Protein AF-A0A354D422-F1 (afdb_monomer_lite)

Secondary structure (DSSP, 8-state):
----S--HHHHHHHHHHHHHHHHHHHHHHHHHHHHHTTHHHHS-SHHHHHHHHHHHHHHHHHHHHHHHHHHHHHHHHHHHHHHHHHHHHHHHHHHHHHH--

Radius of gyration: 23.72 Å; chains: 1; bounding box: 54×16×70 Å

Sequence (101 aa):
MAKIKVDTTALEKKLGTMNGKINEIKKSIDDIDKEMQKVEKYWKGDASKLFLLNYAKTDTSLGSMMDILTESKNEMQEICKKYNNCEASIGKMIEGMKMEG

Structure (mmCIF, N/CA/C/O backbone):
data_AF-A0A354D422-F1
#
_entry.id   AF-A0A354D422-F1
#
loop_
_atom_site.group_PDB
_atom_site.id
_atom_site.type_symbol
_atom_site.label_atom_id
_atom_site.label_alt_id
_atom_site.label_comp_id
_atom_site.label_asym_id
_atom_site.label_entity_id
_atom_site.label_seq_id
_atom_site.pdbx_PDB_ins_code
_atom_site.Cartn_x
_atom_site.Cartn_y
_atom_site.Cartn_z
_atom_site.occupancy
_atom_site.B_iso_or_equiv
_atom_site.auth_seq_id
_atom_site.auth_comp_id
_atom_site.auth_asym_id
_atom_site.auth_atom_id
_atom_site.pdbx_PDB_model_num
ATOM 1 N N . MET A 1 1 ? -25.691 6.929 28.109 1.00 51.19 1 MET A N 1
ATOM 2 C CA . MET A 1 1 ? -24.374 6.414 28.540 1.00 51.19 1 MET A CA 1
ATOM 3 C C . MET A 1 1 ? -23.319 7.285 27.900 1.00 51.19 1 MET A C 1
ATOM 5 O O . MET A 1 1 ? -23.384 7.476 26.691 1.00 51.19 1 MET A O 1
ATOM 9 N N . ALA A 1 2 ? -22.411 7.862 28.685 1.00 49.09 2 ALA A N 1
ATOM 10 C CA . ALA A 1 2 ? -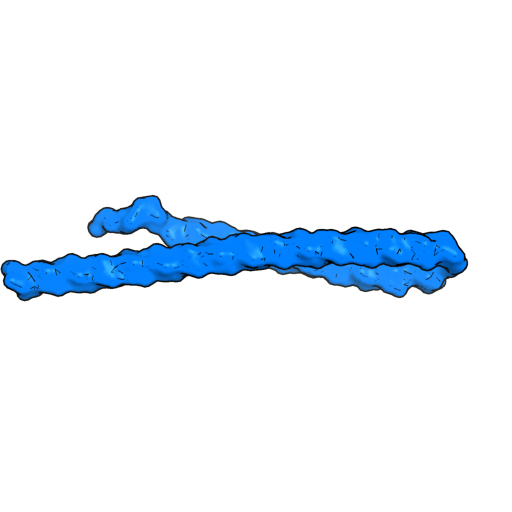21.241 8.511 28.113 1.00 49.09 2 ALA A CA 1
ATOM 11 C C . ALA A 1 2 ? -20.392 7.409 27.472 1.00 49.09 2 ALA A C 1
ATOM 13 O O . ALA A 1 2 ? -19.895 6.536 28.182 1.00 49.09 2 ALA A O 1
ATOM 14 N N . LYS A 1 3 ? -20.297 7.411 26.138 1.00 55.06 3 LYS A N 1
ATOM 15 C CA . LYS A 1 3 ? -19.257 6.655 25.440 1.00 55.06 3 LYS A CA 1
ATOM 16 C C . LYS A 1 3 ? -17.914 7.035 26.062 1.00 55.06 3 LYS A C 1
ATOM 18 O O . LYS A 1 3 ? -17.733 8.184 26.490 1.00 55.06 3 LYS A O 1
ATOM 23 N N . ILE A 1 4 ? -16.963 6.107 26.090 1.00 58.84 4 ILE A N 1
ATOM 24 C CA . ILE A 1 4 ? -15.564 6.519 26.222 1.00 58.84 4 ILE A CA 1
ATOM 25 C C . ILE A 1 4 ? -15.382 7.560 25.105 1.00 58.84 4 ILE A C 1
ATOM 27 O O . ILE A 1 4 ? -15.950 7.393 24.036 1.00 58.84 4 ILE A O 1
ATOM 31 N N . LYS A 1 5 ? -14.716 8.693 25.347 1.00 65.06 5 LYS A N 1
ATOM 32 C CA . LYS A 1 5 ? -14.744 9.914 24.497 1.00 65.06 5 LYS A CA 1
ATOM 33 C C . LYS A 1 5 ? -14.351 9.726 23.002 1.00 65.06 5 LYS A C 1
ATOM 35 O O . LYS A 1 5 ? -14.200 10.705 22.278 1.00 65.06 5 LYS A O 1
ATOM 40 N N . VAL A 1 6 ? -14.139 8.498 22.538 1.00 72.50 6 VAL A N 1
ATOM 41 C CA . VAL A 1 6 ? -13.749 8.097 21.192 1.00 72.50 6 VAL A CA 1
ATOM 42 C C . VAL A 1 6 ? -14.971 7.674 20.372 1.00 72.50 6 VAL A C 1
ATOM 44 O O . VAL A 1 6 ? -15.656 6.706 20.684 1.00 72.50 6 VAL A O 1
ATOM 47 N N . ASP A 1 7 ? -15.207 8.379 19.268 1.00 81.56 7 ASP A N 1
ATOM 48 C CA . ASP A 1 7 ? -16.171 7.977 18.243 1.00 81.56 7 ASP A CA 1
ATOM 49 C C . ASP A 1 7 ? -15.533 6.939 17.303 1.00 81.56 7 ASP A C 1
ATOM 51 O O . ASP A 1 7 ? -14.921 7.274 16.283 1.00 81.56 7 ASP A O 1
ATOM 55 N N . THR A 1 8 ? -15.636 5.662 17.675 1.00 82.56 8 THR A N 1
ATOM 56 C CA . THR A 1 8 ? -15.062 4.550 16.903 1.00 82.56 8 THR A CA 1
ATOM 57 C C . THR A 1 8 ? -15.693 4.403 15.520 1.00 82.56 8 THR A C 1
ATOM 59 O O . THR A 1 8 ? -14.987 4.064 14.576 1.00 82.56 8 THR A O 1
ATOM 62 N N . THR A 1 9 ? -16.963 4.779 15.338 1.00 85.56 9 THR A N 1
ATOM 63 C CA . THR A 1 9 ? -17.621 4.788 14.021 1.00 85.56 9 THR A CA 1
ATOM 64 C C . THR A 1 9 ? -16.960 5.786 13.065 1.00 85.56 9 THR A C 1
ATOM 66 O O . THR A 1 9 ? -16.701 5.471 11.899 1.00 85.56 9 THR A O 1
ATOM 69 N N . ALA A 1 10 ? -16.638 6.993 13.539 1.00 88.75 10 ALA A N 1
ATOM 70 C CA . ALA A 1 10 ? -15.926 7.978 12.725 1.00 88.75 10 ALA A CA 1
ATOM 71 C C . ALA A 1 10 ? -14.500 7.519 12.363 1.00 88.75 10 ALA A C 1
ATOM 73 O O . ALA A 1 10 ? -14.035 7.770 11.244 1.00 88.75 10 ALA A O 1
ATOM 74 N N . LEU A 1 11 ? -13.814 6.833 13.285 1.00 88.31 11 LEU A N 1
ATOM 75 C CA . LEU A 1 11 ? -12.490 6.257 13.038 1.00 88.31 11 LEU A CA 1
ATOM 76 C C . LEU A 1 11 ? -12.541 5.117 12.014 1.00 88.31 11 LEU A C 1
ATOM 78 O O . LEU A 1 11 ? -11.761 5.128 11.064 1.00 88.31 11 LEU A O 1
ATOM 82 N N . GLU A 1 12 ? -13.494 4.194 12.135 1.00 90.44 12 GLU A N 1
ATOM 83 C CA . GLU A 1 12 ? -13.702 3.099 11.178 1.00 90.44 12 GLU A CA 1
ATOM 84 C C . GLU A 1 12 ? -13.967 3.626 9.762 1.00 90.44 12 GLU A C 1
ATOM 86 O O . GLU A 1 12 ? -13.382 3.137 8.792 1.00 90.44 12 GLU A O 1
ATOM 91 N N . LYS A 1 13 ? -14.761 4.698 9.626 1.00 92.62 13 LYS A N 1
ATOM 92 C CA . LYS A 1 13 ? -14.974 5.361 8.329 1.00 92.62 13 LYS A CA 1
ATOM 93 C C . LYS A 1 13 ? -13.668 5.905 7.743 1.00 92.62 13 LYS A C 1
ATOM 95 O O . LYS A 1 13 ? -13.405 5.722 6.554 1.00 92.62 13 LYS A O 1
ATOM 100 N N . LYS A 1 14 ? -12.838 6.567 8.558 1.00 91.94 14 LYS A N 1
ATOM 101 C CA . LYS A 1 14 ? -11.526 7.077 8.122 1.00 91.94 14 LYS A CA 1
ATOM 102 C C . LYS A 1 14 ? -10.585 5.939 7.721 1.00 91.94 14 LYS A C 1
ATOM 104 O O . LYS A 1 14 ? -9.896 6.080 6.714 1.00 91.94 14 LYS A O 1
ATOM 109 N N . LEU A 1 15 ? -10.606 4.814 8.43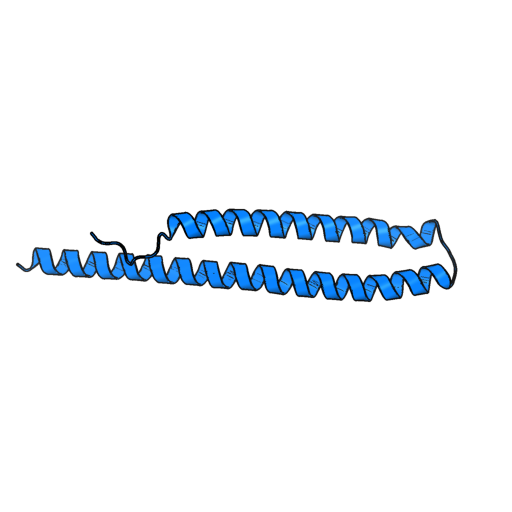8 1.00 93.94 15 LEU A N 1
ATOM 110 C CA . LEU A 1 15 ? -9.834 3.619 8.090 1.00 93.94 15 LEU A CA 1
ATOM 111 C C . LEU A 1 15 ? -10.259 3.029 6.747 1.00 93.94 15 LEU A C 1
ATOM 113 O O . LEU A 1 15 ? -9.399 2.673 5.944 1.00 93.94 15 LEU A O 1
ATOM 117 N N . GLY A 1 16 ? -11.564 2.992 6.466 1.00 94.62 16 GLY A N 1
ATOM 118 C CA . GLY A 1 16 ? -12.081 2.614 5.151 1.00 94.62 16 GLY A CA 1
ATOM 119 C C . GLY A 1 16 ? -11.521 3.502 4.036 1.00 94.62 16 GLY A C 1
ATOM 120 O O . GLY A 1 16 ? -11.004 2.996 3.039 1.00 94.62 16 GLY A O 1
ATOM 121 N N . THR A 1 17 ? -11.528 4.824 4.238 1.00 95.56 17 THR A N 1
ATOM 122 C CA . THR A 1 17 ? -10.932 5.780 3.291 1.00 95.56 17 THR A CA 1
ATOM 123 C C . THR A 1 17 ? -9.423 5.579 3.129 1.00 95.56 17 THR A C 1
ATOM 125 O O . THR A 1 17 ? -8.927 5.609 2.005 1.00 95.56 17 THR A O 1
ATOM 128 N N . MET A 1 18 ? -8.681 5.364 4.222 1.00 95.44 18 MET A N 1
ATOM 129 C CA . MET A 1 18 ? -7.240 5.074 4.166 1.00 95.44 18 MET A CA 1
ATOM 130 C C . MET A 1 18 ? -6.966 3.803 3.364 1.00 95.44 18 MET A C 1
ATOM 132 O O . MET A 1 18 ? -6.111 3.811 2.486 1.00 95.44 18 MET A O 1
ATOM 136 N N . ASN A 1 19 ? -7.732 2.739 3.608 1.00 96.44 19 ASN A N 1
ATOM 137 C CA . ASN A 1 19 ? -7.599 1.476 2.892 1.00 96.44 19 ASN A CA 1
ATOM 138 C C . ASN A 1 19 ? -7.852 1.641 1.385 1.00 96.44 19 ASN A C 1
ATOM 140 O O . ASN A 1 19 ? -7.112 1.089 0.576 1.00 96.44 19 ASN A O 1
ATOM 144 N N . GLY A 1 20 ? -8.861 2.433 1.006 1.00 97.31 20 GLY A N 1
ATOM 145 C CA . GLY A 1 20 ? -9.123 2.776 -0.394 1.00 97.31 20 GLY A CA 1
ATOM 146 C C . GLY A 1 20 ? -7.927 3.463 -1.058 1.00 97.31 20 GLY A C 1
ATOM 147 O O . GLY A 1 20 ? -7.447 2.998 -2.087 1.00 97.31 20 GLY A O 1
ATOM 148 N N . LYS A 1 21 ? -7.381 4.504 -0.418 1.00 97.25 21 LYS A N 1
ATOM 149 C CA . LYS A 1 21 ? -6.215 5.242 -0.934 1.00 97.25 21 LYS A CA 1
ATOM 150 C C . LYS A 1 21 ? -4.957 4.380 -1.041 1.00 97.25 21 LYS A C 1
ATOM 152 O O . LYS A 1 21 ? -4.243 4.473 -2.030 1.00 97.25 21 LYS A O 1
ATOM 157 N N . ILE A 1 22 ? -4.693 3.526 -0.051 1.00 97.44 22 ILE A N 1
ATOM 158 C CA . ILE A 1 22 ? -3.568 2.577 -0.083 1.00 97.44 22 ILE A CA 1
ATOM 159 C C . ILE A 1 22 ? -3.695 1.650 -1.301 1.00 97.44 22 ILE A C 1
ATOM 161 O O . ILE A 1 22 ? -2.723 1.446 -2.024 1.00 97.44 22 ILE A O 1
ATOM 165 N N . ASN A 1 23 ? -4.898 1.146 -1.590 1.00 97.25 23 ASN A N 1
ATOM 166 C CA . ASN A 1 23 ? -5.128 0.299 -2.762 1.00 97.25 23 ASN A CA 1
ATOM 167 C C . ASN A 1 23 ? -4.935 1.050 -4.091 1.00 97.25 23 ASN A C 1
ATOM 169 O O . ASN A 1 23 ? -4.395 0.481 -5.038 1.00 97.25 23 ASN A O 1
ATOM 173 N N . GLU A 1 24 ? -5.353 2.315 -4.172 1.00 98.00 24 GLU A N 1
ATOM 174 C CA . GLU A 1 24 ? -5.124 3.164 -5.351 1.00 98.00 24 GLU A CA 1
ATOM 175 C C . GLU A 1 24 ? -3.629 3.423 -5.592 1.00 98.00 24 GLU A C 1
ATOM 177 O O . GLU A 1 24 ? -3.163 3.327 -6.731 1.00 98.00 24 GLU A O 1
ATOM 182 N N . ILE A 1 25 ? -2.865 3.691 -4.526 1.00 96.69 25 ILE A N 1
ATOM 183 C CA . ILE A 1 25 ? -1.407 3.863 -4.602 1.00 96.69 25 ILE A CA 1
ATOM 184 C C . ILE A 1 25 ? -0.755 2.565 -5.075 1.00 96.69 25 ILE A C 1
ATOM 186 O O . ILE A 1 25 ? 0.010 2.595 -6.034 1.00 96.69 25 ILE A O 1
ATOM 190 N N . LYS A 1 26 ? -1.111 1.424 -4.468 1.00 96.94 26 LYS A N 1
ATOM 191 C CA . LYS A 1 26 ? -0.590 0.111 -4.866 1.00 96.94 26 LYS A CA 1
ATOM 192 C C . LYS A 1 26 ? -0.807 -0.156 -6.354 1.00 96.94 26 LYS A C 1
ATOM 194 O O . LYS A 1 26 ? 0.131 -0.501 -7.057 1.00 96.94 26 LYS A O 1
ATOM 199 N N . LYS A 1 27 ? -2.028 0.070 -6.844 1.00 97.81 27 LYS A N 1
ATOM 200 C CA . LYS A 1 27 ? -2.350 -0.112 -8.263 1.00 97.81 27 LYS A CA 1
ATOM 201 C C . LYS A 1 27 ? -1.521 0.809 -9.164 1.00 97.81 27 LYS A C 1
ATOM 203 O O . LYS A 1 27 ? -1.076 0.382 -10.221 1.00 97.81 27 LYS A O 1
ATOM 208 N N . SER A 1 28 ? -1.310 2.056 -8.745 1.00 97.31 28 SER A N 1
ATOM 209 C CA . SER A 1 28 ? -0.498 3.014 -9.502 1.00 97.31 28 SER A CA 1
ATOM 210 C C . SER A 1 28 ? 0.968 2.580 -9.578 1.00 97.31 28 SER A C 1
ATOM 212 O O . SER A 1 28 ? 1.565 2.688 -10.643 1.00 97.31 28 SER A O 1
ATOM 214 N N . ILE A 1 29 ? 1.530 2.054 -8.483 1.00 96.62 29 ILE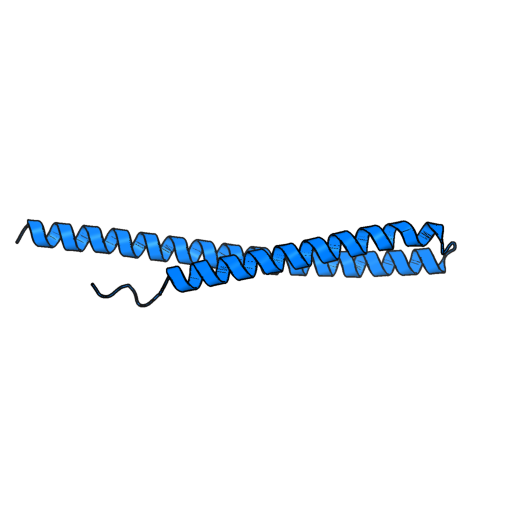 A N 1
ATOM 215 C CA . ILE A 1 29 ? 2.885 1.481 -8.461 1.00 96.62 29 ILE A CA 1
ATOM 216 C C . ILE A 1 29 ? 2.960 0.272 -9.405 1.00 96.62 29 ILE A C 1
ATOM 218 O O . ILE A 1 29 ? 3.795 0.270 -10.306 1.00 96.62 29 ILE A O 1
ATOM 222 N N . ASP A 1 30 ? 2.022 -0.677 -9.291 1.00 96.38 30 ASP A N 1
ATOM 223 C CA . ASP A 1 30 ? 1.965 -1.867 -10.155 1.00 96.38 30 ASP A CA 1
ATOM 224 C C . ASP A 1 30 ? 1.879 -1.499 -11.651 1.00 96.38 30 ASP A C 1
ATOM 226 O O . ASP A 1 30 ? 2.419 -2.192 -12.516 1.00 96.38 30 ASP A O 1
ATOM 230 N N . ASP A 1 31 ? 1.155 -0.429 -11.990 1.00 97.19 31 ASP A N 1
ATOM 231 C CA . ASP A 1 31 ? 1.026 0.039 -13.370 1.00 97.19 31 ASP A CA 1
ATOM 232 C C . ASP A 1 31 ? 2.310 0.726 -13.866 1.00 97.19 31 ASP A C 1
ATOM 234 O O . ASP A 1 31 ? 2.711 0.493 -15.009 1.00 97.19 31 ASP A O 1
ATOM 238 N N . ILE A 1 32 ? 3.009 1.491 -13.016 1.00 95.69 32 ILE A N 1
ATOM 239 C CA . ILE A 1 32 ? 4.334 2.045 -13.346 1.00 95.69 32 ILE A CA 1
ATOM 240 C C . ILE A 1 32 ? 5.337 0.910 -13.574 1.00 95.69 32 ILE A C 1
ATOM 242 O O . ILE A 1 32 ? 6.043 0.930 -14.583 1.00 95.69 32 ILE A O 1
ATOM 246 N N . ASP A 1 33 ? 5.358 -0.111 -12.715 1.00 94.88 33 ASP A N 1
ATOM 247 C CA . ASP A 1 33 ? 6.250 -1.267 -12.859 1.00 94.88 33 ASP A CA 1
ATOM 248 C C . ASP A 1 33 ? 6.066 -1.974 -14.200 1.00 94.88 33 ASP A C 1
ATOM 250 O O . ASP A 1 33 ? 7.040 -2.286 -14.893 1.00 94.88 33 ASP A O 1
ATOM 254 N N . LYS A 1 34 ? 4.812 -2.186 -14.616 1.00 94.75 34 LYS A N 1
ATOM 255 C CA . LYS A 1 34 ? 4.505 -2.787 -15.922 1.00 94.75 34 LYS A CA 1
ATOM 256 C C . LYS A 1 34 ? 5.035 -1.953 -17.083 1.00 94.75 34 LYS A C 1
ATOM 258 O O . LYS A 1 34 ? 5.465 -2.530 -18.082 1.00 94.75 34 LYS A O 1
ATOM 263 N N . GLU A 1 35 ? 4.978 -0.626 -16.998 1.00 94.44 35 GLU A N 1
ATOM 264 C CA . GLU A 1 35 ? 5.538 0.244 -18.036 1.00 94.44 35 GLU A CA 1
ATOM 265 C C . GLU A 1 35 ? 7.071 0.239 -18.008 1.00 94.44 35 GLU A C 1
ATOM 267 O O . GLU A 1 35 ? 7.701 0.126 -19.062 1.00 94.44 35 GLU A O 1
ATOM 272 N N . MET A 1 36 ? 7.686 0.241 -16.822 1.00 94.25 36 MET A N 1
ATOM 273 C CA . MET A 1 36 ? 9.143 0.171 -16.676 1.00 94.25 36 MET A CA 1
ATOM 274 C C . MET A 1 36 ? 9.723 -1.131 -17.234 1.00 94.25 36 MET A C 1
ATOM 276 O O . MET A 1 36 ? 10.732 -1.103 -17.937 1.00 94.25 36 MET A O 1
ATOM 280 N N . GLN A 1 37 ? 9.038 -2.264 -17.055 1.00 88.75 37 GLN A N 1
ATOM 281 C CA . GLN A 1 37 ? 9.428 -3.548 -17.657 1.00 88.75 37 GLN A CA 1
ATOM 282 C C . GLN A 1 37 ? 9.425 -3.535 -19.197 1.00 88.75 37 GLN A C 1
ATOM 284 O O . GLN A 1 37 ? 10.059 -4.380 -19.833 1.00 88.75 37 GLN A O 1
ATOM 289 N N . LYS A 1 38 ? 8.718 -2.593 -19.833 1.00 92.81 38 LYS A N 1
ATOM 290 C CA . LYS A 1 38 ? 8.682 -2.467 -21.298 1.00 92.81 38 LYS A CA 1
ATOM 291 C C . LYS A 1 38 ? 9.798 -1.580 -21.845 1.00 92.81 38 LYS A C 1
ATOM 293 O O . LYS A 1 38 ? 10.027 -1.624 -23.053 1.00 92.81 38 LYS A O 1
ATOM 298 N N . VAL A 1 39 ? 10.492 -0.807 -21.005 1.00 91.94 39 VAL A N 1
ATOM 299 C CA . VAL A 1 39 ? 11.499 0.183 -21.434 1.00 91.94 39 VAL A CA 1
ATOM 300 C C . VAL A 1 39 ? 12.581 -0.452 -22.308 1.00 91.94 39 VAL A C 1
ATOM 302 O O . VAL A 1 39 ? 12.894 0.092 -23.366 1.00 91.94 39 VAL A O 1
ATOM 305 N N . GLU A 1 40 ? 13.073 -1.645 -21.957 1.00 87.06 40 GLU A N 1
ATOM 306 C CA . GLU A 1 40 ? 14.133 -2.331 -22.719 1.00 87.06 40 GLU A CA 1
ATOM 307 C C . GLU A 1 40 ? 13.733 -2.692 -24.161 1.00 87.06 40 GLU A C 1
ATOM 309 O O . GLU A 1 40 ? 14.594 -2.891 -25.024 1.00 87.06 40 GLU A O 1
ATOM 314 N N . LYS A 1 41 ? 12.427 -2.768 -24.462 1.00 92.00 41 LYS A N 1
ATOM 315 C CA . LYS A 1 41 ? 11.949 -3.025 -25.831 1.00 92.00 41 LYS A CA 1
ATOM 316 C C . LYS A 1 41 ? 12.223 -1.843 -26.756 1.00 92.00 41 LYS A C 1
ATOM 318 O O . LYS A 1 41 ? 12.501 -2.057 -27.935 1.00 92.00 41 LYS A O 1
ATOM 323 N N . TYR A 1 42 ? 12.147 -0.624 -26.228 1.00 93.69 42 TYR A N 1
ATOM 324 C CA . TYR A 1 42 ? 12.227 0.619 -26.999 1.00 93.69 42 TYR A CA 1
ATOM 325 C C . TYR A 1 42 ? 13.566 1.333 -26.832 1.00 93.69 42 TYR A C 1
ATOM 327 O O . TYR A 1 42 ? 14.022 2.014 -27.747 1.00 93.69 42 TYR A O 1
ATOM 335 N N . TRP A 1 43 ? 14.215 1.150 -25.686 1.00 95.19 43 TRP A N 1
ATOM 336 C CA . TRP A 1 43 ? 15.490 1.764 -25.365 1.00 95.19 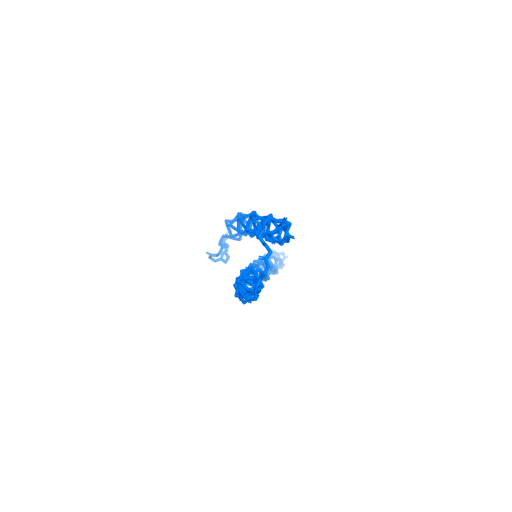43 TRP A CA 1
ATOM 337 C C . TRP A 1 43 ? 16.478 0.686 -24.941 1.00 95.19 43 TRP A C 1
ATOM 339 O O . TRP A 1 43 ? 16.392 0.142 -23.846 1.00 95.19 43 TRP A O 1
ATOM 349 N N . LYS A 1 44 ? 17.413 0.363 -25.838 1.00 93.62 44 LYS A N 1
ATOM 350 C CA . LYS A 1 44 ? 18.463 -0.633 -25.602 1.00 93.62 44 LYS A CA 1
ATOM 351 C C . LYS A 1 44 ? 19.795 0.040 -25.292 1.00 93.62 44 LYS A C 1
ATOM 353 O O . LYS A 1 44 ? 20.075 1.136 -25.771 1.00 93.62 44 LYS A O 1
ATOM 358 N N . GLY A 1 45 ? 20.645 -0.668 -24.552 1.00 94.31 45 GLY A N 1
ATOM 359 C CA . GLY A 1 45 ? 22.012 -0.249 -24.234 1.00 94.31 45 GLY A CA 1
ATOM 360 C C . GLY A 1 45 ? 22.185 0.181 -22.780 1.00 94.31 45 GLY A C 1
ATOM 361 O O . GLY A 1 45 ? 21.242 0.171 -21.990 1.00 94.31 45 GLY A O 1
ATOM 362 N N . ASP A 1 46 ? 23.408 0.547 -22.411 1.00 95.50 46 ASP A N 1
ATOM 363 C CA . ASP A 1 46 ? 23.790 0.677 -21.000 1.00 95.50 46 ASP A CA 1
ATOM 364 C C . ASP A 1 46 ? 23.089 1.826 -20.267 1.00 95.50 46 ASP A C 1
ATOM 366 O O . ASP A 1 46 ? 22.834 1.724 -19.069 1.00 95.50 46 ASP A O 1
ATOM 370 N N . ALA A 1 47 ? 22.674 2.872 -20.985 1.00 94.38 47 ALA A N 1
ATOM 371 C CA . ALA A 1 47 ? 21.892 3.959 -20.403 1.00 94.38 47 ALA A CA 1
ATOM 372 C C . ALA A 1 47 ? 20.515 3.482 -19.891 1.00 94.38 47 ALA A C 1
ATOM 374 O O . ALA A 1 47 ? 20.121 3.837 -18.781 1.00 94.38 47 ALA A O 1
ATOM 375 N N . SER A 1 48 ? 19.822 2.622 -20.650 1.00 95.19 48 SER A N 1
ATOM 376 C CA . SER A 1 48 ? 18.536 2.037 -20.232 1.00 95.19 48 SER A CA 1
ATOM 377 C C . SER A 1 48 ? 18.688 1.124 -19.011 1.00 95.19 48 SER A C 1
ATOM 379 O O . SER A 1 48 ? 17.898 1.207 -18.073 1.00 95.19 48 SER A O 1
ATOM 381 N N . LYS A 1 49 ? 19.766 0.329 -18.959 1.00 93.06 49 LYS A N 1
ATOM 382 C CA . LYS A 1 49 ? 20.086 -0.526 -17.808 1.00 93.06 49 LYS A CA 1
ATOM 383 C C . LYS A 1 49 ? 20.357 0.300 -16.552 1.00 93.06 49 LYS A C 1
ATOM 385 O O . LYS A 1 49 ? 19.856 -0.033 -15.483 1.00 93.06 49 LYS A O 1
ATOM 390 N N . LEU A 1 50 ? 21.128 1.386 -16.673 1.00 94.94 50 LEU A N 1
ATOM 391 C CA . LEU A 1 50 ? 21.410 2.284 -15.550 1.00 94.94 50 LEU A CA 1
ATOM 392 C C . LEU A 1 50 ? 20.135 2.971 -15.047 1.00 94.94 50 LEU A C 1
ATOM 394 O O . LEU A 1 50 ? 19.941 3.107 -13.839 1.00 94.94 50 LEU A O 1
ATOM 398 N N . PHE A 1 51 ? 19.254 3.375 -15.962 1.00 94.69 51 PHE A N 1
ATOM 399 C CA . PHE A 1 51 ? 17.950 3.923 -15.610 1.00 94.69 51 PHE A CA 1
ATOM 400 C C . PHE A 1 51 ? 17.098 2.908 -14.833 1.00 94.69 51 PHE A C 1
ATOM 402 O O . PHE A 1 51 ? 16.618 3.237 -13.751 1.00 94.69 51 PHE A O 1
ATOM 409 N N . LEU A 1 52 ? 16.978 1.668 -15.319 1.00 94.62 52 LEU A N 1
ATOM 410 C CA . LEU A 1 52 ? 16.225 0.607 -14.638 1.00 94.62 52 LEU A CA 1
ATOM 411 C C . LEU A 1 52 ? 16.820 0.246 -13.272 1.00 94.62 52 LEU A C 1
ATOM 413 O O . LEU A 1 52 ? 16.081 0.029 -12.316 1.00 94.62 52 LEU A O 1
ATOM 417 N N . LEU A 1 53 ? 18.150 0.261 -13.141 1.00 94.62 53 LEU A N 1
ATOM 418 C CA . LEU A 1 53 ? 18.816 0.077 -11.851 1.00 94.62 53 LEU A CA 1
ATOM 419 C C . LEU A 1 53 ? 18.453 1.188 -10.854 1.00 94.62 53 LEU A C 1
ATOM 421 O O . LEU A 1 53 ? 18.273 0.924 -9.666 1.00 94.62 53 LEU A O 1
ATOM 425 N N . ASN A 1 54 ? 18.357 2.435 -11.315 1.00 95.31 54 ASN A N 1
ATOM 426 C CA . ASN A 1 54 ? 17.918 3.541 -10.467 1.00 95.31 54 ASN A CA 1
ATOM 427 C C . ASN A 1 54 ? 16.427 3.434 -10.133 1.00 95.31 54 ASN A C 1
ATOM 429 O O . ASN A 1 54 ? 16.061 3.656 -8.981 1.00 95.31 54 ASN A O 1
ATOM 433 N N . TYR A 1 55 ? 15.596 3.026 -11.095 1.00 95.69 55 TYR A N 1
ATOM 434 C CA . TYR A 1 55 ? 14.180 2.765 -10.859 1.00 95.69 55 TYR A CA 1
ATOM 435 C C . TYR A 1 55 ? 13.967 1.697 -9.781 1.00 95.69 55 TYR A C 1
ATOM 437 O O . TYR A 1 55 ? 13.176 1.922 -8.876 1.00 95.69 55 TYR A O 1
ATOM 445 N N . ALA A 1 56 ? 14.734 0.602 -9.780 1.00 94.94 56 ALA A N 1
ATOM 446 C CA . ALA A 1 56 ? 14.636 -0.434 -8.746 1.00 94.94 56 ALA A CA 1
ATOM 447 C C . ALA A 1 56 ? 14.855 0.108 -7.314 1.00 94.94 56 ALA A C 1
ATOM 449 O O . ALA A 1 56 ? 14.249 -0.371 -6.354 1.00 94.94 56 ALA A O 1
ATOM 450 N N . LYS A 1 57 ? 15.688 1.147 -7.149 1.00 96.12 57 LYS A N 1
ATOM 451 C CA . LYS A 1 57 ? 15.870 1.830 -5.853 1.00 96.12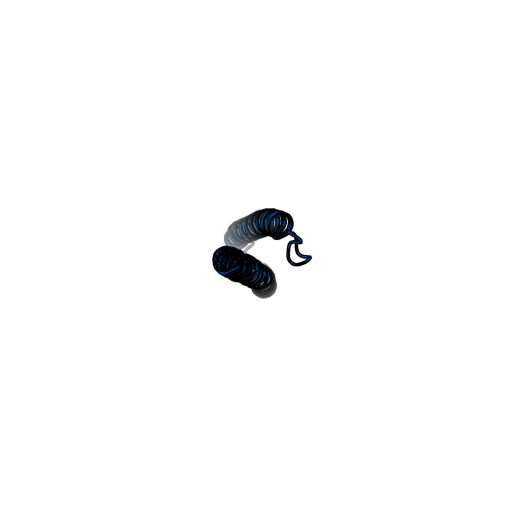 57 LYS A CA 1
ATOM 452 C C . LYS A 1 57 ? 14.644 2.663 -5.477 1.00 96.12 57 LYS A C 1
ATOM 454 O O . LYS A 1 57 ? 14.261 2.709 -4.306 1.00 96.12 57 LYS A O 1
ATOM 459 N N . THR A 1 58 ? 14.041 3.332 -6.459 1.00 95.06 58 THR A N 1
ATOM 460 C CA . THR A 1 58 ? 12.774 4.049 -6.279 1.00 95.06 58 THR A CA 1
ATOM 461 C C . THR A 1 58 ? 11.650 3.084 -5.916 1.00 95.06 58 THR A C 1
ATOM 463 O O . THR A 1 58 ? 10.962 3.340 -4.935 1.00 95.06 58 THR A O 1
ATOM 466 N N . ASP A 1 59 ? 11.518 1.966 -6.626 1.00 95.31 59 ASP A N 1
ATOM 467 C CA . ASP A 1 59 ? 10.542 0.909 -6.347 1.00 95.31 59 ASP A CA 1
ATOM 468 C C . ASP A 1 59 ? 10.685 0.368 -4.916 1.00 95.31 59 ASP A C 1
ATOM 470 O O . ASP A 1 59 ? 9.736 0.391 -4.137 1.00 95.31 59 ASP A O 1
ATOM 474 N N . THR A 1 60 ? 11.914 0.052 -4.491 1.00 96.75 60 THR A N 1
ATOM 475 C CA . THR A 1 60 ? 12.190 -0.338 -3.095 1.00 96.75 60 THR A CA 1
ATOM 476 C C . THR A 1 60 ? 11.693 0.714 -2.094 1.00 96.75 60 THR A C 1
ATOM 478 O O . THR A 1 60 ? 11.076 0.380 -1.082 1.00 96.75 60 THR A O 1
ATOM 481 N N . SER A 1 61 ? 11.934 1.998 -2.381 1.00 97.19 61 SER A N 1
ATOM 482 C CA . SER A 1 61 ? 11.496 3.098 -1.513 1.00 97.19 61 SER A CA 1
ATOM 483 C C . SER A 1 61 ? 9.968 3.220 -1.471 1.00 97.19 61 SER A C 1
ATOM 485 O O . SER A 1 61 ? 9.402 3.457 -0.405 1.00 97.19 61 SER A O 1
ATOM 487 N N . LEU A 1 62 ? 9.295 3.037 -2.612 1.00 96.69 62 LEU A N 1
ATOM 488 C CA . LEU A 1 62 ? 7.835 3.027 -2.709 1.00 96.69 62 LEU A CA 1
ATOM 489 C C . LEU A 1 62 ? 7.234 1.844 -1.940 1.00 96.69 62 LEU A C 1
ATOM 491 O O . LEU A 1 62 ? 6.265 2.033 -1.205 1.00 96.69 62 LEU A O 1
ATOM 495 N N . GLY A 1 63 ? 7.849 0.663 -2.031 1.00 96.56 63 GLY A N 1
ATOM 496 C CA . GLY A 1 63 ? 7.491 -0.507 -1.232 1.00 96.56 63 GLY A CA 1
ATOM 497 C C . GLY A 1 63 ? 7.558 -0.219 0.269 1.00 96.56 63 GLY A C 1
ATOM 498 O O . GLY A 1 63 ? 6.573 -0.413 0.977 1.00 96.56 63 GLY A O 1
ATOM 499 N N . SER A 1 64 ? 8.657 0.373 0.750 1.00 97.62 64 SER A N 1
ATOM 500 C CA . SER A 1 64 ? 8.773 0.759 2.167 1.00 97.62 64 SER A CA 1
ATOM 501 C C . SER A 1 64 ? 7.719 1.788 2.599 1.00 97.62 64 SER A C 1
ATOM 503 O O . SER A 1 64 ? 7.195 1.710 3.709 1.00 97.62 64 SER A O 1
ATOM 505 N N . MET A 1 65 ? 7.361 2.747 1.736 1.00 96.75 65 MET A N 1
ATOM 506 C CA . MET A 1 65 ? 6.266 3.684 2.030 1.00 96.75 65 MET A CA 1
ATOM 507 C C . MET A 1 65 ? 4.918 2.962 2.144 1.00 96.75 65 MET A C 1
ATOM 509 O O . MET A 1 65 ? 4.121 3.280 3.028 1.00 96.75 65 MET A O 1
ATOM 513 N N . MET A 1 66 ? 4.662 1.983 1.273 1.00 97.00 66 MET A N 1
ATOM 514 C CA . MET A 1 66 ? 3.444 1.172 1.307 1.00 97.00 66 MET A CA 1
ATOM 515 C C . MET A 1 66 ? 3.335 0.330 2.578 1.00 97.00 66 MET A C 1
ATOM 517 O O . MET A 1 66 ? 2.240 0.231 3.144 1.00 97.00 66 MET A O 1
ATOM 521 N N . ASP A 1 67 ? 4.452 -0.215 3.056 1.00 97.12 67 ASP A N 1
ATOM 522 C CA . ASP A 1 67 ? 4.506 -0.958 4.315 1.00 97.12 67 ASP A CA 1
ATOM 523 C C . ASP A 1 67 ? 4.142 -0.055 5.500 1.00 97.12 67 ASP A C 1
ATOM 525 O O . ASP A 1 67 ? 3.224 -0.381 6.253 1.00 97.12 67 ASP A O 1
ATOM 529 N N . ILE A 1 68 ? 4.748 1.136 5.596 1.00 97.31 68 ILE A N 1
ATOM 530 C CA . ILE A 1 68 ? 4.463 2.117 6.662 1.00 97.31 68 ILE A CA 1
ATOM 531 C C . ILE A 1 68 ? 2.982 2.517 6.679 1.00 97.31 68 ILE A C 1
ATOM 533 O O . ILE A 1 68 ? 2.353 2.586 7.740 1.00 97.31 68 ILE A O 1
ATOM 537 N N . LEU A 1 69 ? 2.400 2.793 5.506 1.00 96.38 69 LEU A N 1
ATOM 538 C CA . LEU A 1 69 ? 0.987 3.165 5.397 1.00 96.38 69 LEU A CA 1
ATOM 539 C C . LEU A 1 69 ? 0.064 2.014 5.818 1.00 96.38 69 LEU A C 1
ATOM 541 O O . LEU A 1 69 ? -0.952 2.240 6.482 1.00 96.38 69 LEU A O 1
ATOM 545 N N . THR A 1 70 ? 0.420 0.784 5.447 1.00 95.75 70 THR A N 1
ATOM 546 C CA . THR A 1 70 ? -0.342 -0.420 5.793 1.00 95.75 70 THR A CA 1
ATOM 547 C C . THR A 1 70 ? -0.271 -0.709 7.289 1.00 95.75 70 THR A C 1
ATOM 549 O O . THR A 1 70 ? -1.305 -0.969 7.908 1.00 95.75 70 THR A O 1
ATOM 552 N N . GLU A 1 71 ? 0.916 -0.606 7.885 1.00 96.69 71 GLU A N 1
ATOM 553 C CA . GLU A 1 71 ? 1.133 -0.767 9.322 1.00 96.69 71 GLU A CA 1
ATOM 554 C C . GLU A 1 71 ? 0.352 0.283 10.117 1.00 96.69 71 GLU A C 1
ATOM 556 O O . GLU A 1 71 ? -0.467 -0.078 10.961 1.00 96.69 71 GLU A O 1
ATOM 561 N N . SER A 1 72 ? 0.468 1.563 9.746 1.00 93.44 72 SER A N 1
ATOM 562 C CA . SER A 1 72 ? -0.276 2.661 10.384 1.00 93.44 72 SER A CA 1
ATOM 563 C C . SER A 1 72 ? -1.792 2.428 10.359 1.00 93.44 72 SER A C 1
ATOM 565 O O . SER A 1 72 ? -2.498 2.681 11.337 1.00 93.44 72 SER A O 1
ATOM 567 N N . LYS A 1 73 ? -2.324 1.919 9.238 1.00 95.12 73 LYS A N 1
ATOM 568 C CA . LYS A 1 73 ? -3.743 1.550 9.128 1.00 95.12 73 LYS A CA 1
ATOM 569 C C . LYS A 1 73 ? -4.092 0.396 10.075 1.00 95.12 73 LYS A C 1
ATOM 571 O O . LYS A 1 73 ? -5.131 0.439 10.736 1.00 95.12 73 LYS A O 1
ATOM 576 N N . ASN A 1 74 ? -3.259 -0.640 10.125 1.00 94.81 74 ASN A N 1
ATOM 577 C CA . ASN A 1 74 ? -3.497 -1.820 10.955 1.00 94.81 74 ASN A CA 1
ATOM 578 C C . ASN A 1 74 ? -3.469 -1.474 12.450 1.00 94.81 74 ASN A C 1
ATOM 580 O O . ASN A 1 74 ? -4.366 -1.889 13.182 1.00 94.81 74 ASN A O 1
ATOM 584 N N . GLU A 1 75 ? -2.518 -0.652 12.896 1.00 93.81 75 GLU A N 1
ATOM 585 C CA . GLU A 1 75 ? -2.451 -0.171 14.280 1.00 93.81 75 GLU A CA 1
ATOM 586 C C . GLU A 1 75 ? -3.721 0.583 14.685 1.00 93.81 75 GLU A C 1
ATOM 588 O O . GLU A 1 75 ? -4.325 0.296 15.722 1.00 93.81 75 GLU A O 1
ATOM 593 N N . MET A 1 76 ? -4.187 1.508 13.840 1.00 91.25 76 MET A N 1
ATOM 594 C CA . MET A 1 76 ? -5.434 2.235 14.088 1.00 91.25 76 MET A CA 1
ATOM 595 C C . MET A 1 76 ? -6.650 1.304 14.137 1.00 91.25 76 MET A C 1
ATOM 597 O O . MET A 1 76 ? -7.555 1.507 14.951 1.00 91.25 76 MET A O 1
ATOM 601 N N . GLN A 1 77 ? -6.683 0.269 13.295 1.00 93.44 77 GLN A N 1
ATOM 602 C CA . GLN A 1 77 ? -7.748 -0.730 13.313 1.00 93.44 77 GLN A CA 1
ATOM 603 C C . GLN A 1 77 ? -7.746 -1.534 14.623 1.00 93.44 77 GLN A C 1
ATOM 605 O O . GLN A 1 77 ? -8.809 -1.751 15.209 1.00 93.44 77 GLN A O 1
ATOM 610 N N . GLU A 1 78 ? -6.574 -1.930 15.122 1.00 93.62 78 GLU A N 1
ATOM 611 C CA . GLU A 1 78 ? -6.442 -2.603 16.419 1.00 93.62 78 GLU A CA 1
ATOM 612 C C . GLU A 1 78 ? -6.848 -1.697 17.587 1.00 93.62 78 GLU A C 1
ATOM 614 O O . GLU A 1 78 ? -7.523 -2.144 18.518 1.00 93.62 78 GLU A O 1
ATOM 619 N N . ILE A 1 79 ? -6.518 -0.405 17.523 1.00 89.69 79 ILE A N 1
ATOM 620 C CA . ILE A 1 79 ? -6.983 0.584 18.501 1.00 89.69 79 ILE A CA 1
ATOM 621 C C . ILE A 1 79 ? -8.517 0.651 18.506 1.00 89.69 79 ILE A C 1
ATOM 623 O O . ILE A 1 79 ? -9.120 0.556 19.576 1.00 89.69 79 ILE A O 1
ATOM 627 N N . CYS A 1 80 ? -9.166 0.736 17.339 1.00 89.50 80 CYS A N 1
ATOM 628 C CA . CYS A 1 80 ? -10.633 0.768 17.252 1.00 89.50 80 CYS A CA 1
ATOM 629 C C . CYS A 1 80 ? -11.272 -0.471 17.896 1.00 89.50 80 CYS A C 1
ATOM 631 O O . CYS A 1 80 ? -12.201 -0.340 18.696 1.00 89.50 80 CYS A O 1
ATOM 633 N N . LYS A 1 81 ? -10.728 -1.668 17.633 1.00 90.81 81 LYS A N 1
ATOM 634 C CA . LYS A 1 81 ? -11.193 -2.916 18.263 1.00 90.81 81 LYS A CA 1
ATOM 635 C C . LYS A 1 81 ? -11.071 -2.872 19.785 1.00 90.81 81 LYS A C 1
ATOM 637 O O . LYS A 1 81 ? -12.012 -3.244 20.484 1.00 90.81 81 LYS A O 1
ATOM 642 N N . LYS A 1 82 ? -9.934 -2.401 20.311 1.00 90.94 82 LYS A N 1
ATOM 643 C CA . LYS A 1 82 ? -9.711 -2.283 21.762 1.00 90.94 82 LYS A CA 1
ATOM 644 C C . LYS A 1 82 ? -10.726 -1.348 22.418 1.00 90.94 82 LYS A C 1
ATOM 646 O O . LYS A 1 82 ? -11.280 -1.706 23.456 1.00 90.94 82 LYS A O 1
ATOM 651 N N . TYR A 1 83 ? -11.008 -0.195 21.808 1.00 88.56 83 TYR A N 1
ATOM 652 C CA . TYR A 1 83 ? -12.026 0.729 22.316 1.00 88.56 83 TYR A CA 1
ATOM 653 C C . TYR A 1 83 ? -13.423 0.103 22.300 1.00 88.56 83 TYR A C 1
ATOM 655 O O . TYR A 1 83 ? -14.078 0.096 23.340 1.00 88.56 83 TYR A O 1
ATOM 663 N N . ASN A 1 84 ? -13.837 -0.506 21.184 1.00 86.88 84 ASN A N 1
ATOM 664 C CA . ASN A 1 84 ? -15.138 -1.178 21.077 1.00 86.88 84 ASN A CA 1
ATOM 665 C C . ASN A 1 84 ? -15.309 -2.278 22.145 1.00 86.88 84 ASN A C 1
ATOM 667 O O . ASN A 1 84 ? -16.349 -2.365 22.800 1.00 86.88 84 ASN A O 1
ATOM 671 N N . ASN A 1 85 ? -14.272 -3.088 22.381 1.00 89.19 85 ASN A N 1
ATOM 672 C CA . ASN A 1 85 ? -14.297 -4.135 23.407 1.00 89.19 85 ASN A CA 1
ATOM 673 C C . ASN A 1 85 ? -14.389 -3.566 24.832 1.00 89.19 85 ASN A C 1
ATOM 675 O O . ASN A 1 85 ? -15.081 -4.131 25.685 1.00 89.19 85 ASN A O 1
ATOM 679 N N . CYS A 1 86 ? -13.698 -2.454 25.097 1.00 87.69 86 CYS A N 1
ATOM 680 C CA . CYS A 1 86 ? -13.743 -1.767 26.386 1.00 87.69 86 CYS A CA 1
ATOM 681 C C . CYS A 1 86 ? -15.145 -1.208 26.662 1.00 87.69 86 CYS A C 1
ATOM 683 O O . CYS A 1 86 ? -15.708 -1.462 27.727 1.00 87.69 86 CYS A O 1
ATOM 685 N N . GLU A 1 87 ? -15.750 -0.534 25.677 1.00 84.06 87 GLU A N 1
ATOM 686 C CA . GLU A 1 87 ? -17.117 -0.016 25.791 1.00 84.06 87 GLU A CA 1
ATOM 687 C C . GLU A 1 87 ? -18.131 -1.131 26.059 1.00 84.06 87 GLU A C 1
ATOM 689 O O . GLU A 1 87 ? -18.950 -1.010 26.971 1.00 84.06 87 GLU A O 1
ATOM 694 N N . ALA A 1 88 ? -18.039 -2.247 25.330 1.00 86.06 88 ALA A N 1
ATOM 695 C CA . ALA A 1 88 ? -18.926 -3.389 25.532 1.00 86.06 88 ALA A CA 1
ATOM 696 C C . ALA A 1 88 ? -18.778 -4.006 26.936 1.00 86.06 88 ALA A C 1
ATOM 698 O O . ALA A 1 88 ? -19.770 -4.385 27.560 1.00 86.06 88 ALA A O 1
ATOM 699 N N . SER A 1 89 ? -17.547 -4.093 27.448 1.00 88.69 89 SER A N 1
ATOM 700 C CA . SER A 1 89 ? -17.268 -4.642 28.782 1.00 88.69 89 SER A CA 1
ATOM 701 C C . SER A 1 89 ? -17.813 -3.743 29.895 1.00 88.69 89 SER A C 1
ATOM 703 O O . SER A 1 89 ? -18.454 -4.234 30.823 1.00 88.69 89 SER A O 1
ATOM 705 N N . ILE A 1 90 ? -17.622 -2.425 29.776 1.00 86.25 90 ILE A N 1
ATOM 706 C CA . ILE A 1 90 ? -18.169 -1.442 30.722 1.00 86.25 90 ILE A CA 1
ATOM 707 C C . ILE A 1 90 ? -19.702 -1.448 30.686 1.00 86.25 90 ILE A C 1
ATOM 709 O O . ILE A 1 90 ? -20.334 -1.421 31.741 1.00 86.25 90 ILE A O 1
ATOM 713 N N . GLY A 1 91 ? -20.307 -1.530 29.496 1.00 84.12 91 GLY A N 1
ATOM 714 C CA . GLY A 1 91 ? -21.762 -1.619 29.339 1.00 84.12 91 GLY A CA 1
ATOM 715 C C . GLY A 1 91 ? -22.361 -2.787 30.126 1.00 84.12 91 GLY A C 1
ATOM 716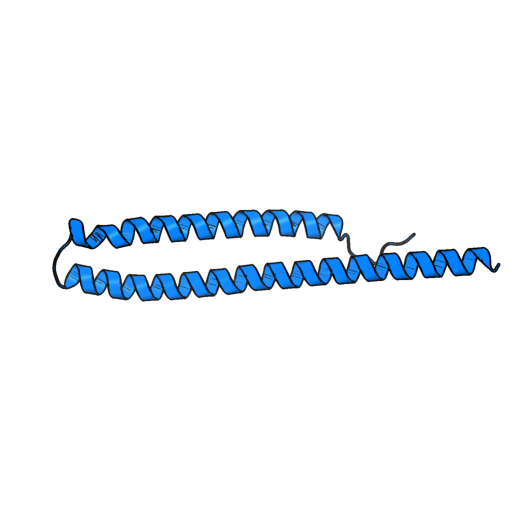 O O . GLY A 1 91 ? -23.264 -2.579 30.935 1.00 84.12 91 GLY A O 1
ATOM 717 N N . LYS A 1 92 ? -21.778 -3.984 29.980 1.00 87.12 92 LYS A N 1
ATOM 718 C CA . LYS A 1 92 ? -22.191 -5.185 30.728 1.00 87.12 92 LYS A CA 1
ATOM 719 C C . LYS A 1 92 ? -22.044 -5.025 32.242 1.00 87.12 92 LYS A C 1
ATOM 721 O O . LYS A 1 92 ? -22.913 -5.463 32.987 1.00 87.12 92 LYS A O 1
ATOM 726 N N . MET A 1 93 ? -20.959 -4.399 32.705 1.00 86.75 93 MET A N 1
ATOM 727 C CA . MET A 1 93 ? -20.736 -4.167 34.136 1.00 86.75 93 MET A CA 1
ATOM 728 C C . MET A 1 93 ? -21.808 -3.239 34.728 1.00 86.75 93 MET A C 1
ATOM 730 O O . MET A 1 93 ? -22.365 -3.539 35.780 1.00 86.75 93 MET A O 1
ATOM 734 N N . ILE A 1 94 ? -22.147 -2.152 34.027 1.00 84.31 94 ILE A N 1
ATOM 735 C CA . ILE A 1 94 ? -23.203 -1.218 34.450 1.00 84.31 94 ILE A CA 1
ATOM 736 C C . ILE A 1 94 ? -24.573 -1.908 34.485 1.00 84.31 94 ILE A C 1
ATOM 738 O O . ILE A 1 94 ? -25.359 -1.657 35.396 1.00 84.31 94 ILE A O 1
ATOM 742 N N . GLU A 1 95 ? -24.883 -2.747 33.496 1.00 85.12 95 GLU A N 1
ATOM 743 C CA . GLU A 1 95 ? -26.129 -3.524 33.470 1.00 85.12 95 GLU A CA 1
ATOM 744 C C . GLU A 1 95 ? -26.218 -4.496 34.649 1.00 85.12 95 GLU A C 1
ATOM 746 O O . GLU A 1 95 ? -27.251 -4.536 35.313 1.00 85.12 95 GLU A O 1
ATOM 751 N N . GLY A 1 96 ? -25.128 -5.204 34.963 1.00 86.25 96 GLY A N 1
ATOM 752 C CA . GLY A 1 96 ? -25.047 -6.081 36.134 1.00 86.25 96 GLY A CA 1
ATOM 753 C C . GLY A 1 96 ? -25.330 -5.340 37.441 1.00 86.25 96 GLY A C 1
ATOM 754 O O . GLY A 1 96 ? -26.217 -5.738 38.190 1.00 86.25 96 GLY A O 1
ATOM 755 N N . MET A 1 97 ? -24.670 -4.198 37.663 1.00 84.56 97 MET A N 1
ATOM 756 C CA . MET A 1 97 ? -24.878 -3.382 38.869 1.00 84.56 97 MET A CA 1
ATOM 757 C C . MET A 1 97 ? -26.321 -2.880 39.026 1.00 84.56 97 MET A C 1
ATOM 759 O O . MET A 1 97 ? -26.786 -2.695 40.144 1.00 84.56 97 MET A O 1
ATOM 763 N N . LYS A 1 98 ? -27.038 -2.637 37.921 1.00 79.62 98 LYS A N 1
ATOM 764 C CA . LYS A 1 98 ? -28.447 -2.208 37.961 1.00 79.62 98 LYS A CA 1
ATOM 765 C C . LYS A 1 98 ? -29.421 -3.333 38.299 1.00 79.62 98 LYS A C 1
ATOM 767 O O . LYS A 1 98 ? -30.532 -3.030 38.709 1.00 79.62 98 LYS A O 1
ATOM 772 N N . MET A 1 99 ? -29.051 -4.593 38.071 1.00 69.31 99 MET A N 1
ATOM 773 C CA . MET A 1 99 ? -29.904 -5.746 38.384 1.00 69.31 99 MET A CA 1
ATOM 774 C C . MET A 1 99 ? -29.790 -6.190 39.848 1.00 69.31 99 MET A C 1
ATOM 776 O O . MET A 1 99 ? -30.664 -6.904 40.328 1.00 69.31 99 MET A O 1
ATOM 780 N N . GLU A 1 100 ? -28.727 -5.785 40.545 1.00 66.69 100 GLU A N 1
ATOM 781 C CA . GLU A 1 100 ? -28.472 -6.126 41.952 1.00 66.69 100 GLU A CA 1
ATOM 782 C C . GLU A 1 100 ? -28.988 -5.070 42.953 1.00 66.69 100 GLU A C 1
ATOM 784 O O . GLU A 1 100 ? -28.904 -5.296 44.160 1.00 66.69 100 GLU A O 1
ATOM 789 N N . GLY A 1 101 ? -29.493 -3.926 42.470 1.00 51.94 101 GLY A N 1
ATOM 790 C CA . GLY A 1 101 ? -29.928 -2.776 43.279 1.00 51.94 101 GLY A CA 1
ATOM 791 C C . GLY A 1 101 ? -31.433 -2.552 43.331 1.00 51.94 101 GLY A C 1
ATOM 792 O O . GLY A 1 101 ? -32.139 -2.981 42.392 1.00 51.94 101 GLY A O 1
#

pLDDT: mean 89.8, std 10.54, range [49.09, 98.0]

Foldseek 3Di:
DDQPVDPLVVLVVVLVVLVVVLVVLVVVLVVVVVVLVCQCVPDPDDVNVVVSVVVVVVSVVSVVVSVVSVVVSVVSVVVSVVSVVVRVVVVVVVVVVVVVD